Protein AF-A0A2C6ATW8-F1 (afdb_monomer)

Foldseek 3Di:
DQLVVCVVVLPLVSNVVVLVVVLVVVVVDDPVVNVVSVVCVVCSVVVNVVSVDPDDCVVVVVLVVLLVVLCVVVVHDPDVVVSVVVSCVVVVNDPDDD

InterPro domains:
  IPR002560 Transposase IS204/IS1001/IS1096/IS1165, DDE domain [PF01610] (12-87)
  IPR047951 Transposase ISL3 [PTHR33498] (2-95)

Structure (mmCIF, N/CA/C/O backbone):
data_AF-A0A2C6ATW8-F1
#
_entry.id   AF-A0A2C6ATW8-F1
#
loop_
_atom_site.group_PDB
_atom_site.id
_atom_site.type_symbol
_atom_site.label_atom_id
_atom_site.label_alt_id
_atom_site.label_comp_id
_atom_site.label_asym_id
_atom_site.label_entity_id
_atom_site.label_seq_id
_atom_site.pdbx_PDB_ins_code
_atom_site.Cartn_x
_atom_site.Cartn_y
_atom_site.Cartn_z
_atom_site.occupancy
_atom_site.B_iso_or_equiv
_atom_site.auth_seq_id
_atom_site.auth_comp_id
_atom_site.auth_asym_id
_atom_site.auth_atom_id
_atom_site.pdbx_PDB_model_num
ATOM 1 N N . GLN A 1 1 ? -4.574 -9.116 15.963 1.00 63.81 1 GLN A N 1
ATOM 2 C CA . GLN A 1 1 ? -5.008 -10.028 14.879 1.00 63.81 1 GLN A CA 1
ATOM 3 C C . G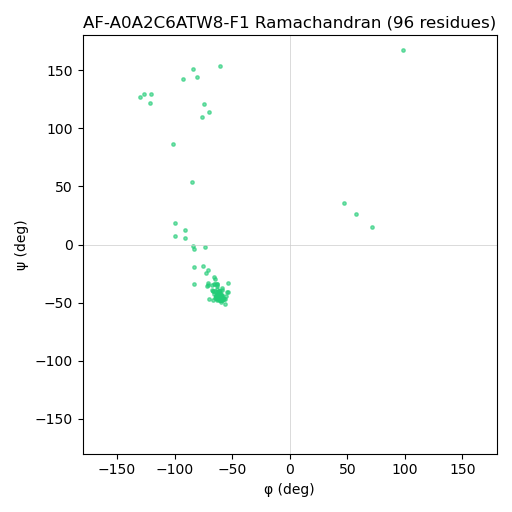LN A 1 1 ? -6.417 -9.708 14.352 1.00 63.81 1 GLN A C 1
ATOM 5 O O . GLN A 1 1 ? -6.696 -10.018 13.199 1.00 63.81 1 GLN A O 1
ATOM 10 N N . ASP A 1 2 ? -7.281 -9.018 15.110 1.00 83.88 2 ASP A N 1
ATOM 11 C CA . ASP A 1 2 ? -8.688 -8.782 14.723 1.00 83.88 2 ASP A CA 1
ATOM 12 C C . ASP A 1 2 ? -8.911 -7.917 13.475 1.00 83.88 2 ASP A C 1
ATOM 14 O O . ASP A 1 2 ? -9.851 -8.163 12.721 1.00 83.88 2 ASP A O 1
ATOM 18 N N . ILE A 1 3 ? -8.049 -6.923 13.228 1.00 86.25 3 ILE A N 1
ATOM 19 C CA . ILE A 1 3 ? -8.163 -6.052 12.045 1.00 86.25 3 ILE A CA 1
ATOM 20 C C . ILE A 1 3 ? -7.996 -6.873 10.757 1.00 86.25 3 ILE A C 1
ATOM 22 O O . ILE A 1 3 ? -8.831 -6.793 9.860 1.00 86.25 3 ILE A O 1
ATOM 26 N N . LEU A 1 4 ? -6.968 -7.724 10.689 1.00 87.62 4 LEU A N 1
ATOM 27 C CA . LEU A 1 4 ? -6.714 -8.574 9.520 1.00 87.62 4 LEU A CA 1
ATOM 28 C C . LEU A 1 4 ? -7.853 -9.571 9.282 1.00 87.62 4 LEU A C 1
ATOM 30 O O . LEU A 1 4 ? -8.278 -9.750 8.146 1.00 87.62 4 LEU A O 1
ATOM 34 N N . GLN A 1 5 ? -8.386 -10.172 10.351 1.00 91.00 5 GLN A N 1
ATOM 35 C CA . GLN A 1 5 ? -9.560 -11.048 10.272 1.00 91.00 5 GLN A CA 1
ATOM 36 C C . GLN A 1 5 ? -10.767 -10.308 9.677 1.00 91.00 5 GLN A C 1
ATOM 38 O O . GLN A 1 5 ? -11.423 -10.827 8.780 1.00 91.00 5 GLN A O 1
ATOM 43 N N . SER A 1 6 ? -11.046 -9.079 10.130 1.00 89.75 6 SER A N 1
ATOM 44 C CA . SER A 1 6 ? -12.177 -8.302 9.605 1.00 89.75 6 SER A CA 1
ATOM 45 C C . SER A 1 6 ? -12.046 -7.969 8.115 1.00 89.75 6 SER A C 1
ATOM 47 O O . SER A 1 6 ? -13.054 -7.986 7.417 1.00 89.75 6 SER A O 1
ATOM 49 N N . ILE A 1 7 ? -10.821 -7.747 7.623 1.00 89.50 7 ILE A N 1
ATOM 50 C CA . ILE A 1 7 ? -10.541 -7.521 6.198 1.00 89.50 7 ILE A CA 1
ATOM 51 C C . ILE A 1 7 ? -10.734 -8.818 5.401 1.00 89.50 7 ILE A C 1
ATOM 53 O O . ILE A 1 7 ? -11.419 -8.809 4.386 1.00 89.50 7 ILE A O 1
ATOM 57 N N . ARG A 1 8 ? -10.190 -9.948 5.879 1.00 87.69 8 ARG A N 1
ATOM 58 C CA . ARG A 1 8 ? -10.315 -11.254 5.200 1.00 87.69 8 ARG A CA 1
ATOM 59 C C . ARG A 1 8 ? -11.765 -11.700 5.018 1.00 87.69 8 ARG A C 1
ATOM 61 O O . ARG A 1 8 ? -12.089 -12.274 3.989 1.00 87.69 8 ARG A O 1
ATOM 68 N N . HIS A 1 9 ? -12.616 -11.427 6.004 1.00 90.44 9 HIS A N 1
ATOM 69 C CA . HIS A 1 9 ? -14.046 -11.764 5.971 1.00 90.44 9 HIS A CA 1
ATOM 70 C C . HIS A 1 9 ? -14.922 -10.644 5.401 1.00 90.44 9 HIS A C 1
ATOM 72 O O . HIS A 1 9 ? -16.136 -10.666 5.581 1.00 90.44 9 HIS A O 1
ATOM 78 N N . ASN A 1 10 ? -14.308 -9.632 4.782 1.00 87.75 10 ASN A N 1
ATOM 79 C CA . ASN A 1 10 ? -14.968 -8.470 4.195 1.00 87.75 10 ASN A CA 1
ATOM 80 C C . ASN A 1 10 ? -16.021 -7.802 5.111 1.00 87.75 10 ASN A C 1
ATOM 82 O O . ASN A 1 10 ? -17.060 -7.308 4.672 1.00 87.75 10 ASN A O 1
ATOM 86 N N . ASN A 1 11 ? -15.768 -7.783 6.424 1.00 92.31 11 ASN A N 1
ATOM 87 C CA . ASN A 1 11 ? -16.701 -7.263 7.418 1.00 92.31 11 ASN A CA 1
ATOM 88 C C . ASN A 1 11 ? -16.296 -5.851 7.858 1.00 92.31 11 ASN A C 1
ATOM 90 O O . ASN A 1 11 ? -15.606 -5.661 8.868 1.00 92.31 11 ASN A O 1
ATOM 94 N N . PHE A 1 12 ? -16.763 -4.854 7.104 1.00 93.12 12 PHE A N 1
ATOM 95 C CA . PHE A 1 12 ? -16.445 -3.447 7.352 1.00 93.12 12 PHE A CA 1
ATOM 96 C C . PHE A 1 12 ? -16.938 -2.948 8.720 1.00 93.12 12 PHE A C 1
ATOM 98 O O . PHE A 1 12 ? -16.199 -2.268 9.428 1.00 93.12 12 PHE A O 1
ATOM 105 N N . LYS A 1 13 ? -18.149 -3.330 9.152 1.00 93.62 13 LYS A N 1
ATOM 106 C CA . LYS A 1 13 ? -18.689 -2.926 10.468 1.00 93.62 13 LYS A CA 1
ATOM 107 C C . LYS A 1 13 ? -17.783 -3.392 11.608 1.00 93.62 13 LYS A C 1
ATOM 109 O O . LYS A 1 13 ? -17.487 -2.634 12.533 1.00 93.62 13 LYS A O 1
ATOM 114 N N . ARG A 1 14 ? -17.299 -4.637 11.533 1.00 93.62 14 ARG A N 1
ATOM 115 C CA . ARG A 1 14 ? -16.347 -5.183 12.507 1.00 93.62 14 ARG A CA 1
ATOM 116 C C . ARG A 1 14 ? -15.022 -4.425 12.461 1.00 93.62 14 ARG A C 1
ATOM 118 O O . ARG A 1 14 ? -14.516 -4.064 13.522 1.00 93.62 14 ARG A O 1
ATOM 125 N N . PHE A 1 15 ? -14.492 -4.155 11.268 1.00 94.56 15 PHE A N 1
ATOM 126 C CA . PHE A 1 15 ? -13.274 -3.360 11.088 1.00 94.56 15 PHE A CA 1
ATOM 127 C C . PHE A 1 15 ? -13.397 -1.976 11.744 1.00 94.56 15 PHE A C 1
ATOM 129 O O . PHE A 1 15 ? -12.561 -1.601 12.570 1.00 94.56 15 PHE A O 1
ATOM 136 N N . GLU A 1 16 ? -14.470 -1.243 11.439 1.00 94.50 16 GLU A N 1
ATOM 137 C CA . GLU A 1 16 ? -14.699 0.113 11.937 1.00 94.50 16 GLU A CA 1
ATOM 138 C C . GLU A 1 16 ? -14.765 0.145 13.471 1.00 94.50 16 GLU A C 1
ATOM 140 O O . GLU A 1 16 ? -14.094 0.956 14.121 1.00 94.50 16 GLU A O 1
ATOM 145 N N . ASN A 1 17 ? -15.511 -0.791 14.062 1.00 93.62 17 ASN A N 1
ATOM 146 C CA . ASN A 1 17 ? -15.639 -0.915 15.511 1.00 93.62 17 ASN A CA 1
ATOM 147 C C . ASN A 1 17 ? -14.292 -1.195 16.189 1.00 93.62 17 ASN A C 1
ATOM 149 O O . ASN A 1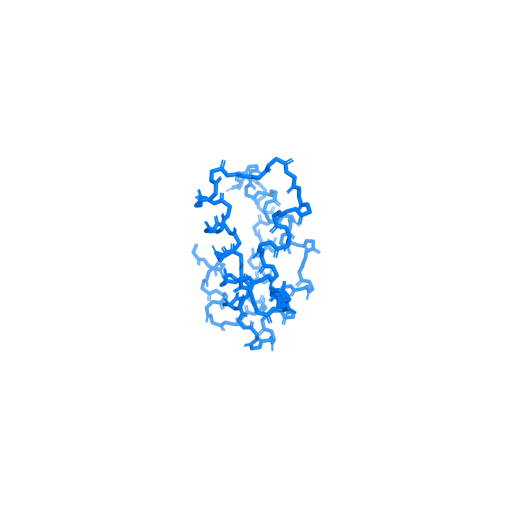 17 ? -13.986 -0.608 17.230 1.00 93.62 17 ASN A O 1
ATOM 153 N N . ILE A 1 18 ? -13.453 -2.050 15.594 1.00 92.12 18 ILE A N 1
ATOM 154 C CA . ILE A 1 18 ? -12.112 -2.341 16.115 1.00 92.12 18 ILE A CA 1
ATOM 155 C C . ILE A 1 18 ? -11.237 -1.083 16.072 1.00 92.12 18 ILE A C 1
ATOM 157 O O . ILE A 1 18 ? -10.580 -0.769 17.068 1.00 92.12 18 ILE A O 1
ATOM 161 N N . VAL A 1 19 ? -11.236 -0.335 14.964 1.00 92.50 19 VAL A N 1
ATOM 162 C CA . VAL A 1 19 ? -10.439 0.896 14.831 1.00 92.50 19 VAL A CA 1
ATOM 163 C C . VAL A 1 19 ? -10.869 1.939 15.866 1.00 92.50 19 VAL A C 1
ATOM 165 O O . VAL A 1 19 ? -10.018 2.469 16.585 1.00 92.50 19 VAL A O 1
ATOM 168 N N . LYS A 1 20 ? -12.180 2.184 16.017 1.00 91.62 20 LYS A N 1
ATOM 169 C CA . LYS A 1 20 ? -12.729 3.123 17.013 1.00 91.62 20 LYS A CA 1
ATOM 170 C C . LYS A 1 20 ? -12.368 2.710 18.447 1.00 91.62 20 LYS A C 1
ATOM 172 O O . LYS A 1 20 ? -11.890 3.540 19.221 1.00 91.62 20 LYS A O 1
ATOM 177 N N . LYS A 1 21 ? -12.510 1.423 18.784 1.00 90.88 21 LYS A N 1
ATOM 178 C CA . LYS A 1 21 ? -12.180 0.877 20.113 1.00 90.88 21 LYS A CA 1
ATOM 179 C C . LYS A 1 21 ? -10.698 1.034 20.460 1.00 90.88 21 LYS A C 1
ATOM 181 O O . LYS A 1 21 ? -10.374 1.396 21.589 1.00 90.88 21 LYS A O 1
ATOM 186 N N . ASN A 1 22 ? -9.798 0.777 19.511 1.00 89.06 22 ASN A N 1
ATOM 187 C CA . ASN A 1 22 ? -8.354 0.919 19.734 1.00 89.06 22 ASN A CA 1
ATOM 188 C C . ASN A 1 22 ? -7.923 2.389 19.855 1.00 89.06 22 ASN A C 1
ATOM 190 O O . ASN A 1 22 ? -7.043 2.700 20.648 1.00 89.06 22 ASN A O 1
ATOM 194 N N . LEU A 1 23 ? -8.581 3.304 19.138 1.00 88.06 23 LEU A N 1
ATOM 195 C CA . LEU A 1 23 ? -8.361 4.748 19.281 1.00 88.06 23 LEU A CA 1
ATOM 196 C C . LEU A 1 23 ? -8.786 5.301 20.646 1.00 88.06 23 LEU A C 1
ATOM 198 O O . LEU A 1 23 ? -8.157 6.238 21.136 1.00 88.06 23 LEU A O 1
ATOM 202 N N . ALA A 1 24 ? -9.838 4.742 21.249 1.00 86.50 24 ALA A N 1
ATOM 203 C CA . ALA A 1 24 ? -10.288 5.121 22.587 1.00 86.50 24 ALA A CA 1
ATOM 204 C C . ALA A 1 24 ? -9.318 4.643 23.685 1.00 86.50 24 ALA A C 1
ATOM 206 O O . ALA A 1 24 ? -9.089 5.348 24.663 1.00 86.50 24 ALA A O 1
ATOM 207 N N . LYS A 1 25 ? -8.684 3.477 23.504 1.00 84.06 25 LYS A N 1
ATOM 208 C CA . LYS A 1 25 ? -7.736 2.877 24.461 1.00 84.06 25 LYS A CA 1
ATOM 209 C C . LYS A 1 25 ? -6.304 3.403 24.288 1.00 84.06 25 LYS A C 1
ATOM 211 O O . LYS A 1 25 ? -5.372 2.616 24.128 1.00 84.06 25 LYS A O 1
ATOM 216 N N . LYS A 1 26 ? -6.126 4.730 24.320 1.00 71.56 26 LYS A N 1
ATOM 217 C CA . LYS A 1 26 ? -4.842 5.407 24.030 1.00 71.56 26 LYS A CA 1
ATOM 218 C C . LYS A 1 26 ? -3.655 4.895 24.859 1.00 71.56 26 LYS A C 1
ATOM 220 O O . LYS A 1 26 ? -2.551 4.849 24.335 1.00 71.56 26 LYS A O 1
ATOM 225 N N . GLU A 1 27 ? -3.880 4.486 26.105 1.00 68.44 27 GLU A N 1
ATOM 226 C CA . GLU A 1 27 ? -2.821 4.049 27.033 1.00 68.44 27 GLU A CA 1
ATOM 227 C C . GLU A 1 27 ? -2.194 2.693 26.679 1.00 68.44 27 GLU A C 1
ATOM 229 O O . GLU A 1 27 ? -1.064 2.418 27.064 1.00 68.44 27 GLU A O 1
ATOM 234 N N . LYS A 1 28 ? -2.896 1.842 25.919 1.00 78.12 28 LYS A N 1
ATOM 235 C CA . LYS A 1 28 ? -2.428 0.486 25.567 1.00 78.12 28 LYS A CA 1
ATOM 236 C C . LYS A 1 28 ? -1.825 0.395 24.164 1.00 78.12 28 LYS A C 1
ATOM 238 O O . LYS A 1 28 ? -1.572 -0.704 23.676 1.00 78.12 28 LYS A O 1
ATOM 243 N N . VAL A 1 29 ? -1.646 1.528 23.484 1.00 83.75 29 VAL A N 1
ATOM 244 C CA . VAL A 1 29 ? -1.292 1.579 22.063 1.00 83.75 29 VAL A CA 1
ATOM 245 C C . VAL A 1 29 ? -0.047 2.437 21.862 1.00 83.75 29 VAL A C 1
ATOM 247 O O . VAL A 1 29 ? 0.019 3.573 22.324 1.00 83.75 29 VAL A O 1
ATOM 250 N N . SER A 1 30 ? 0.944 1.912 21.136 1.00 89.44 30 SER A N 1
ATOM 251 C CA . SER A 1 30 ? 2.173 2.655 20.841 1.00 89.44 30 SER A CA 1
ATOM 252 C C . SER A 1 30 ? 1.885 3.937 20.046 1.00 89.44 30 SER A C 1
ATOM 254 O O . SER A 1 30 ? 0.924 4.016 19.274 1.00 89.44 30 SER A O 1
ATOM 256 N N . LYS A 1 31 ? 2.755 4.949 20.172 1.00 88.56 31 LYS A N 1
ATOM 257 C CA . LYS A 1 31 ? 2.622 6.221 19.432 1.00 88.56 31 LYS A CA 1
ATOM 258 C C . LYS A 1 31 ? 2.519 6.008 17.914 1.00 88.56 31 LYS A C 1
ATOM 260 O O . LYS A 1 31 ? 1.696 6.641 17.260 1.00 88.56 31 LYS A O 1
ATOM 265 N N . GLN A 1 32 ? 3.312 5.088 17.365 1.00 90.69 32 GLN A N 1
ATOM 266 C CA . GLN A 1 32 ? 3.311 4.741 15.937 1.00 90.69 32 GLN A CA 1
ATOM 267 C C . GLN A 1 32 ? 1.968 4.132 15.513 1.00 90.69 32 GLN A C 1
ATOM 269 O O . GLN A 1 32 ? 1.380 4.535 14.509 1.00 90.69 32 GLN A O 1
ATOM 274 N N . MET A 1 33 ? 1.435 3.212 16.319 1.00 90.06 33 MET A N 1
ATOM 275 C CA . MET A 1 33 ? 0.141 2.590 16.054 1.00 90.06 33 MET A CA 1
ATOM 276 C C . MET A 1 33 ? -1.007 3.602 16.180 1.00 90.06 33 MET A C 1
ATOM 278 O O . MET A 1 33 ? -1.944 3.561 15.386 1.00 90.06 33 MET A O 1
ATOM 282 N N . LEU A 1 34 ? -0.924 4.571 17.100 1.00 91.06 34 LEU A N 1
ATOM 283 C CA . LEU A 1 34 ? -1.891 5.672 17.173 1.00 91.06 34 LEU A CA 1
ATOM 284 C C . LEU A 1 34 ? -1.917 6.508 15.887 1.00 91.06 34 LEU A C 1
ATOM 286 O O . LEU A 1 34 ? -2.999 6.892 15.443 1.00 91.06 34 LEU A O 1
ATOM 290 N N . VAL A 1 35 ? -0.761 6.778 15.273 1.00 92.69 35 VAL A N 1
ATOM 291 C CA . VAL A 1 35 ? -0.696 7.472 13.974 1.00 92.69 35 VAL A CA 1
ATOM 292 C C . VAL A 1 35 ? -1.366 6.634 12.887 1.00 92.69 35 VAL A C 1
ATOM 294 O O . VAL A 1 35 ? -2.218 7.152 12.166 1.00 92.69 35 VAL A O 1
ATOM 297 N N . ALA A 1 36 ? -1.066 5.335 12.818 1.00 92.50 36 ALA A N 1
ATOM 298 C CA . ALA A 1 36 ? -1.708 4.430 11.866 1.00 92.50 36 ALA A CA 1
ATOM 299 C C . ALA A 1 36 ? -3.238 4.403 12.041 1.00 92.50 36 ALA A C 1
ATOM 301 O O . ALA A 1 36 ? -3.975 4.579 11.073 1.00 92.50 36 ALA A O 1
ATOM 302 N N . LEU A 1 37 ? -3.735 4.275 13.276 1.00 92.94 37 LEU A N 1
ATOM 303 C CA . LEU A 1 37 ? -5.171 4.281 13.573 1.00 92.94 37 LEU A CA 1
ATOM 304 C C . LEU A 1 37 ? -5.839 5.617 13.218 1.00 92.94 37 LEU A C 1
ATOM 306 O O . LEU A 1 37 ? -6.956 5.621 12.700 1.00 92.94 37 LEU A O 1
ATOM 310 N N . LYS A 1 38 ? -5.169 6.754 13.453 1.00 93.62 38 LYS A N 1
ATOM 311 C CA . LYS A 1 38 ? -5.657 8.074 13.018 1.00 93.62 38 LYS A CA 1
ATOM 312 C C . LYS A 1 38 ? -5.775 8.148 11.496 1.00 93.62 38 LYS A C 1
ATOM 314 O O . LYS A 1 38 ? -6.788 8.641 11.005 1.00 93.62 38 LYS A O 1
ATOM 319 N N . SER A 1 39 ? -4.796 7.625 10.760 1.00 95.56 39 SER A N 1
ATOM 320 C CA . SER A 1 39 ? -4.854 7.539 9.296 1.00 95.56 39 SER A CA 1
ATOM 321 C C . SER A 1 39 ? -6.007 6.651 8.824 1.00 95.56 39 SER A C 1
ATOM 323 O O . SER A 1 39 ? -6.764 7.063 7.948 1.00 95.56 39 SER A O 1
ATOM 325 N N . LEU A 1 40 ? -6.214 5.486 9.449 1.00 94.44 40 LEU A N 1
ATOM 326 C CA . LEU A 1 40 ? -7.358 4.615 9.148 1.00 94.44 40 LEU A CA 1
ATOM 327 C C . LEU A 1 40 ? -8.694 5.325 9.402 1.00 94.44 40 LEU A C 1
ATOM 329 O O . LEU A 1 40 ? -9.590 5.263 8.566 1.00 94.44 40 LEU A O 1
ATOM 333 N N . LYS A 1 41 ? -8.820 6.058 10.517 1.00 94.62 41 LYS A N 1
ATOM 334 C CA . LYS A 1 41 ? -10.008 6.875 10.804 1.00 94.62 41 LYS A CA 1
ATOM 335 C C . LYS A 1 41 ? -10.209 7.973 9.754 1.00 94.62 41 LYS A C 1
ATOM 337 O O . LYS A 1 41 ? -11.336 8.183 9.318 1.00 94.62 41 LYS A O 1
ATOM 342 N N . LYS A 1 42 ? -9.139 8.659 9.340 1.00 96.50 42 LYS A N 1
ATOM 343 C CA . LYS A 1 42 ? -9.192 9.732 8.333 1.00 96.50 42 LYS A CA 1
ATOM 344 C C . LYS A 1 42 ? -9.709 9.226 6.983 1.00 96.50 42 LYS A C 1
ATOM 346 O O . LYS A 1 42 ? -10.523 9.898 6.362 1.00 96.50 42 LYS A O 1
ATOM 351 N N . TYR A 1 43 ? -9.267 8.047 6.546 1.00 96.12 43 TYR A N 1
ATOM 352 C CA . TYR A 1 43 ? -9.623 7.480 5.239 1.00 96.12 43 TYR A CA 1
ATOM 353 C C . TYR A 1 43 ? -10.745 6.431 5.298 1.00 96.12 43 TY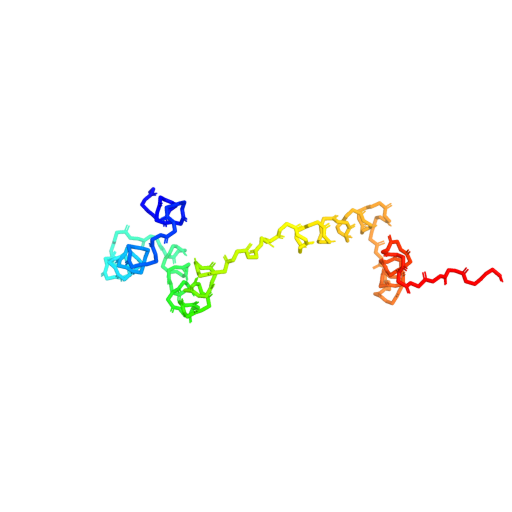R A C 1
ATOM 355 O O . TYR A 1 43 ? -10.931 5.681 4.342 1.00 96.12 43 TYR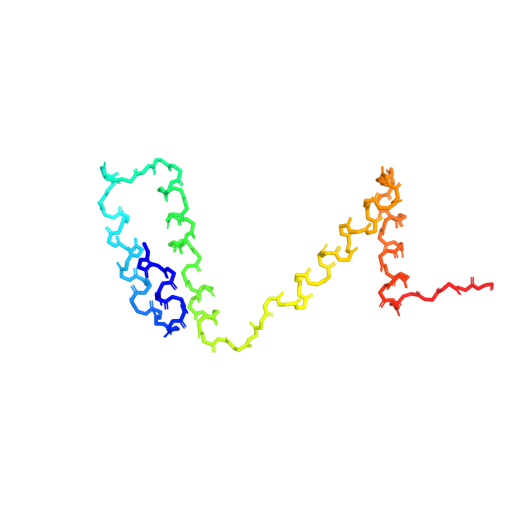 A O 1
ATOM 363 N N . MET A 1 44 ? -11.526 6.394 6.384 1.00 94.81 44 MET A N 1
ATOM 364 C CA . MET A 1 44 ? -12.532 5.353 6.636 1.00 94.81 44 MET A CA 1
ATOM 365 C C . MET A 1 44 ? -13.531 5.180 5.481 1.00 94.81 44 MET A C 1
ATOM 367 O O . MET A 1 44 ? -13.816 4.055 5.088 1.00 94.81 44 MET A O 1
ATOM 371 N N . LYS A 1 45 ? -13.992 6.283 4.876 1.00 94.25 45 LYS A N 1
ATOM 372 C CA . LYS A 1 45 ? -14.911 6.256 3.724 1.00 94.25 45 LYS A CA 1
ATOM 373 C C . LYS A 1 45 ? -14.308 5.553 2.499 1.00 94.25 45 LYS A C 1
ATOM 375 O O . LYS A 1 45 ? -14.989 4.804 1.811 1.00 94.25 45 LYS A O 1
ATOM 380 N N . HIS A 1 46 ? -13.022 5.771 2.223 1.00 93.50 46 HIS A N 1
ATOM 381 C CA . HIS A 1 46 ? -12.339 5.101 1.112 1.00 93.50 46 HIS A CA 1
ATOM 382 C C . HIS A 1 46 ? -12.112 3.620 1.409 1.00 93.50 46 HIS A C 1
ATOM 384 O O . HIS A 1 46 ? -12.228 2.788 0.514 1.00 93.50 46 HIS A O 1
ATOM 390 N N . ILE A 1 47 ? -11.829 3.293 2.671 1.00 93.06 47 ILE A N 1
ATOM 391 C CA . ILE A 1 47 ? -11.709 1.907 3.122 1.00 93.06 47 ILE A CA 1
ATOM 392 C C . ILE A 1 47 ? -13.057 1.196 2.971 1.00 93.06 47 ILE A C 1
ATOM 394 O O . ILE A 1 47 ? -13.092 0.107 2.420 1.00 93.06 47 ILE A O 1
ATOM 398 N N . GLU A 1 48 ? -14.176 1.816 3.349 1.00 94.25 48 GLU A N 1
ATOM 399 C CA . GLU A 1 48 ? -15.512 1.247 3.123 1.00 94.25 48 GLU A CA 1
ATOM 400 C C . GLU A 1 48 ? -15.755 0.908 1.646 1.00 94.25 48 GLU A C 1
ATOM 402 O O . GLU A 1 48 ? -16.238 -0.176 1.322 1.00 94.25 48 GLU A O 1
ATOM 407 N N . ASN A 1 49 ? -15.373 1.811 0.740 1.00 91.88 49 ASN A N 1
ATOM 408 C CA . ASN A 1 49 ? -15.485 1.569 -0.697 1.00 91.88 49 ASN A CA 1
ATOM 409 C C . ASN A 1 49 ? -14.614 0.394 -1.159 1.00 91.88 49 ASN A C 1
ATOM 411 O O . ASN A 1 49 ? -15.031 -0.355 -2.035 1.00 91.88 49 ASN A O 1
ATOM 415 N N . MET A 1 50 ? -13.433 0.206 -0.564 1.00 91.44 50 MET A N 1
ATOM 416 C CA . MET A 1 50 ? -12.571 -0.944 -0.845 1.00 91.44 50 MET A CA 1
ATOM 417 C C . MET A 1 50 ? -13.222 -2.263 -0.410 1.00 91.44 50 MET A C 1
ATOM 419 O O . MET A 1 50 ? -13.185 -3.213 -1.177 1.00 91.44 50 MET A O 1
ATOM 423 N N . PHE A 1 51 ? -13.906 -2.301 0.739 1.00 90.00 51 PHE A N 1
ATOM 424 C CA . PHE A 1 51 ? -14.670 -3.483 1.173 1.00 90.00 51 PHE A CA 1
ATOM 425 C C . PHE A 1 51 ? -15.855 -3.804 0.237 1.00 90.00 51 PHE A C 1
ATOM 427 O O . PHE A 1 51 ? -16.248 -4.957 0.085 1.00 90.00 51 PHE A O 1
ATOM 434 N N . LYS A 1 52 ? -16.441 -2.797 -0.419 1.00 89.81 52 LYS A N 1
ATOM 435 C CA . LYS A 1 52 ? -17.536 -2.995 -1.390 1.00 89.81 52 LYS A CA 1
ATOM 436 C C . LYS A 1 52 ? -17.048 -3.360 -2.793 1.00 89.81 52 LYS A C 1
ATOM 438 O O . LYS A 1 52 ? -17.836 -3.833 -3.605 1.00 89.81 52 LYS A O 1
ATOM 443 N N . SER A 1 53 ? -15.786 -3.081 -3.099 1.00 87.31 53 SER A N 1
ATOM 444 C CA . SER A 1 53 ? -15.226 -3.227 -4.437 1.00 87.31 53 SER A CA 1
ATOM 445 C C . SER A 1 53 ? -14.577 -4.595 -4.626 1.00 87.31 53 SER A C 1
ATOM 447 O O . SER A 1 53 ? -13.876 -5.086 -3.748 1.00 87.31 53 SER A O 1
ATOM 449 N N . ASN A 1 54 ? -14.732 -5.165 -5.820 1.00 82.75 54 ASN A N 1
ATOM 450 C CA . ASN A 1 54 ? -14.014 -6.373 -6.240 1.00 82.75 54 ASN A CA 1
ATOM 451 C C . ASN A 1 54 ? -12.689 -6.051 -6.960 1.00 82.75 54 ASN A C 1
ATOM 453 O O . ASN A 1 54 ? -12.036 -6.944 -7.501 1.00 82.75 54 ASN A O 1
ATOM 457 N N . ILE A 1 55 ? -12.291 -4.775 -7.013 1.00 84.69 55 ILE A N 1
ATOM 458 C CA . ILE A 1 55 ? -11.061 -4.353 -7.686 1.00 84.69 55 ILE A CA 1
ATOM 459 C C . ILE A 1 55 ? -9.858 -4.744 -6.828 1.00 84.69 55 ILE A C 1
ATOM 461 O O . ILE A 1 55 ? -9.706 -4.298 -5.692 1.00 84.69 55 ILE A O 1
ATOM 465 N N . THR A 1 56 ? -8.969 -5.550 -7.403 1.00 86.06 56 THR A N 1
ATOM 466 C CA . THR A 1 56 ? -7.713 -5.937 -6.755 1.00 86.06 56 THR A CA 1
ATOM 467 C C . THR A 1 56 ? -6.624 -4.884 -6.977 1.00 86.06 56 THR A C 1
ATOM 469 O O . THR A 1 56 ? -6.560 -4.235 -8.022 1.00 86.06 56 THR A O 1
ATOM 472 N N . ASN A 1 57 ? -5.691 -4.769 -6.029 1.00 90.00 57 ASN A N 1
ATOM 473 C CA . ASN A 1 57 ? -4.492 -3.941 -6.202 1.00 90.00 57 ASN A CA 1
ATOM 474 C C . ASN A 1 57 ? -3.454 -4.567 -7.152 1.00 90.00 57 ASN A C 1
ATOM 476 O O . ASN A 1 57 ? -2.435 -3.935 -7.425 1.00 90.00 57 ASN A O 1
ATOM 480 N N . GLY A 1 58 ? -3.698 -5.774 -7.680 1.00 92.62 58 GLY A N 1
ATOM 481 C CA . GLY A 1 58 ? -2.707 -6.547 -8.433 1.00 92.62 58 GLY A CA 1
ATOM 482 C C . GLY A 1 58 ? -2.168 -5.822 -9.667 1.00 92.62 58 GLY A C 1
ATOM 483 O O . GLY A 1 58 ? -0.965 -5.841 -9.914 1.00 92.62 58 GLY A O 1
ATOM 484 N N . LEU A 1 59 ? -3.025 -5.105 -10.402 1.00 91.69 59 LEU A N 1
ATOM 485 C CA . LEU A 1 59 ? -2.598 -4.308 -11.560 1.00 91.69 59 LEU A CA 1
ATOM 486 C C . LEU A 1 59 ? -1.663 -3.159 -11.152 1.00 91.69 59 LEU A C 1
ATOM 488 O O . LEU A 1 59 ? -0.607 -2.966 -11.755 1.00 91.69 59 LEU A O 1
ATOM 492 N N . ILE A 1 60 ? -2.022 -2.420 -10.099 1.00 93.50 60 ILE A N 1
ATOM 493 C CA . ILE A 1 60 ? -1.234 -1.286 -9.592 1.00 93.50 60 ILE A CA 1
ATOM 494 C C . ILE A 1 60 ? 0.106 -1.778 -9.031 1.00 93.50 60 ILE A C 1
ATOM 496 O O . ILE A 1 60 ? 1.154 -1.183 -9.287 1.00 93.50 60 ILE A O 1
ATOM 500 N N . GLU A 1 61 ? 0.094 -2.881 -8.286 1.00 95.31 61 GLU A N 1
ATOM 501 C CA . GLU A 1 61 ? 1.296 -3.516 -7.746 1.00 95.31 61 GLU A CA 1
ATOM 502 C C . GLU A 1 61 ? 2.209 -4.038 -8.859 1.00 95.31 61 GLU A C 1
ATOM 504 O O . GLU A 1 61 ? 3.416 -3.790 -8.820 1.00 95.31 61 GLU A O 1
ATOM 509 N N . GLY A 1 62 ? 1.642 -4.678 -9.885 1.00 95.06 62 GLY A N 1
ATOM 510 C CA . GLY A 1 62 ? 2.368 -5.139 -11.066 1.00 95.06 62 GLY A CA 1
ATOM 511 C C . GLY A 1 62 ? 3.072 -3.995 -11.796 1.00 95.06 62 GLY A C 1
ATOM 512 O O . GLY A 1 62 ? 4.278 -4.070 -12.051 1.00 95.06 62 GLY A O 1
ATOM 513 N N . LEU A 1 63 ? 2.358 -2.893 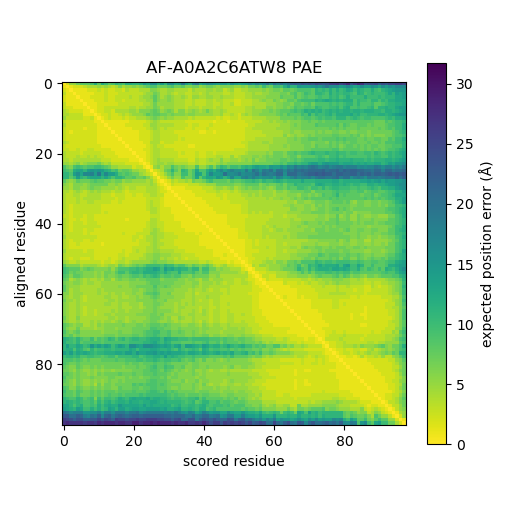-12.047 1.00 94.75 63 LEU A N 1
ATOM 514 C CA . LEU A 1 63 ? 2.928 -1.685 -12.651 1.00 94.75 63 LEU A CA 1
ATOM 515 C C . LEU A 1 63 ? 4.049 -1.090 -11.788 1.00 94.75 63 LEU A C 1
ATOM 517 O O . LEU A 1 63 ? 5.144 -0.821 -12.287 1.00 94.75 63 LEU A O 1
ATOM 521 N N . ASN A 1 64 ? 3.824 -0.947 -10.481 1.00 96.31 64 ASN A N 1
ATOM 522 C CA . ASN A 1 64 ? 4.833 -0.431 -9.557 1.00 96.31 64 ASN A CA 1
ATOM 523 C C . ASN A 1 64 ? 6.086 -1.316 -9.513 1.00 96.31 64 ASN A C 1
ATOM 525 O O . ASN A 1 64 ? 7.206 -0.803 -9.486 1.00 96.31 64 ASN A O 1
ATOM 529 N N . ASN A 1 65 ? 5.924 -2.639 -9.531 1.00 96.44 65 ASN A N 1
ATOM 530 C CA . ASN A 1 65 ? 7.039 -3.582 -9.5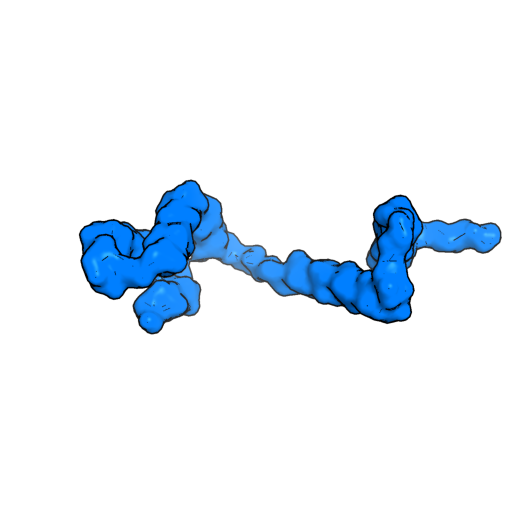54 1.00 96.44 65 ASN A CA 1
ATOM 531 C C . ASN A 1 65 ? 7.821 -3.502 -10.866 1.00 96.44 65 ASN A C 1
ATOM 533 O O . ASN A 1 65 ? 9.055 -3.486 -10.834 1.00 96.44 65 ASN A O 1
ATOM 537 N N . LYS A 1 66 ? 7.132 -3.356 -12.005 1.00 94.88 66 LYS A N 1
ATOM 538 C CA . LYS A 1 66 ? 7.774 -3.132 -13.304 1.00 94.88 66 LYS A CA 1
ATOM 539 C C . LYS A 1 66 ? 8.605 -1.849 -13.295 1.00 94.88 66 LYS A C 1
ATOM 541 O O . LYS A 1 66 ? 9.786 -1.893 -13.621 1.00 94.88 66 LYS A O 1
ATOM 546 N N . ILE A 1 67 ? 8.036 -0.733 -12.839 1.00 95.62 67 ILE A N 1
ATOM 547 C CA . ILE A 1 67 ? 8.733 0.560 -12.729 1.00 95.62 67 ILE A CA 1
ATOM 548 C C . ILE A 1 67 ? 9.967 0.451 -11.819 1.00 95.62 67 ILE A C 1
ATOM 550 O O . ILE A 1 67 ? 11.050 0.925 -12.173 1.00 95.62 67 ILE A O 1
ATOM 554 N N . LYS A 1 68 ? 9.839 -0.214 -10.662 1.00 95.38 68 LYS A N 1
ATOM 555 C CA . LYS A 1 68 ? 10.966 -0.456 -9.743 1.00 95.38 68 LYS A CA 1
ATOM 556 C C . LYS A 1 68 ? 12.057 -1.314 -10.386 1.00 95.38 68 LYS A C 1
ATOM 558 O O . LYS A 1 68 ? 13.234 -1.014 -10.203 1.00 95.38 68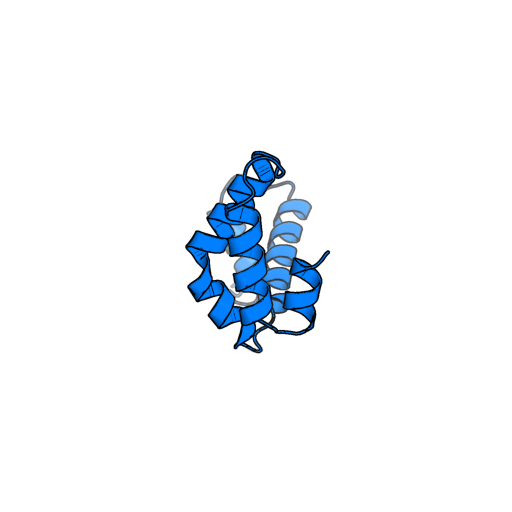 LYS A O 1
ATOM 563 N N . SER A 1 69 ? 11.686 -2.346 -11.145 1.00 95.88 69 SER A N 1
ATOM 564 C CA . SER A 1 69 ? 12.631 -3.180 -11.895 1.00 95.88 69 SER A CA 1
ATOM 565 C C . SER A 1 69 ? 13.384 -2.362 -12.945 1.00 95.88 69 SER A C 1
ATOM 567 O O . SER A 1 69 ? 14.609 -2.413 -12.965 1.00 95.88 69 SER A O 1
ATOM 569 N N . ILE A 1 70 ? 12.688 -1.527 -13.724 1.00 94.25 70 ILE A N 1
ATOM 570 C CA . ILE A 1 70 ? 13.303 -0.631 -14.720 1.00 94.25 70 ILE A CA 1
ATOM 571 C C . ILE A 1 70 ? 14.325 0.298 -14.068 1.00 94.25 70 ILE A C 1
ATOM 573 O O . ILE A 1 70 ? 15.443 0.439 -14.563 1.00 94.25 70 ILE A O 1
ATOM 577 N N . LYS A 1 71 ? 13.955 0.920 -12.942 1.00 94.56 71 LYS A N 1
ATOM 578 C CA . LYS A 1 71 ? 14.855 1.810 -12.200 1.00 94.56 71 LYS A CA 1
ATOM 579 C C . LYS A 1 71 ? 16.094 1.065 -11.695 1.00 94.56 71 LYS A C 1
ATOM 581 O O . LYS A 1 71 ? 17.191 1.605 -11.785 1.00 94.56 71 LYS A O 1
ATOM 586 N N . ARG A 1 72 ? 15.919 -0.156 -11.174 1.00 95.00 72 ARG A N 1
ATOM 587 C CA . ARG A 1 72 ? 17.006 -0.982 -10.625 1.00 95.00 72 ARG A CA 1
ATOM 588 C C . ARG A 1 72 ? 17.987 -1.430 -11.706 1.00 95.00 72 ARG A C 1
ATOM 590 O O . ARG A 1 72 ? 19.183 -1.275 -11.512 1.00 95.00 72 ARG A O 1
ATOM 597 N N . THR A 1 73 ? 17.495 -1.938 -12.836 1.00 93.44 73 THR A N 1
ATOM 598 C CA . THR A 1 73 ? 18.344 -2.420 -13.940 1.00 93.44 73 THR A CA 1
ATOM 599 C C . THR A 1 73 ? 19.150 -1.297 -14.594 1.00 93.44 73 THR A C 1
ATOM 601 O O . THR A 1 73 ? 20.237 -1.543 -15.095 1.00 93.44 73 THR A O 1
ATOM 604 N N . ALA A 1 74 ? 18.648 -0.062 -14.565 1.00 91.56 74 ALA A N 1
ATOM 605 C CA . ALA A 1 74 ? 19.372 1.102 -15.070 1.00 91.56 74 ALA A CA 1
ATOM 606 C C . ALA A 1 74 ? 20.352 1.722 -14.056 1.00 91.56 74 ALA A C 1
ATOM 608 O O . ALA A 1 74 ? 20.987 2.716 -14.381 1.00 91.56 74 ALA A O 1
ATOM 609 N N . PHE A 1 75 ? 20.444 1.183 -12.831 1.00 91.50 75 PHE A N 1
ATOM 610 C CA . PHE A 1 75 ? 21.193 1.782 -11.714 1.00 91.50 75 PHE A CA 1
ATOM 611 C C . PHE A 1 75 ? 20.739 3.210 -11.357 1.00 91.50 75 PHE A C 1
ATOM 613 O O . PHE A 1 75 ? 21.479 3.998 -10.775 1.00 91.50 75 PHE A O 1
ATOM 620 N N . GLY A 1 76 ? 19.475 3.529 -11.650 1.00 88.75 76 GLY A N 1
ATOM 621 C CA . GLY A 1 76 ? 18.914 4.869 -11.520 1.00 88.75 76 GLY A CA 1
ATOM 622 C C . GLY A 1 76 ? 18.882 5.643 -12.839 1.00 88.75 76 GLY A C 1
ATOM 623 O O . GLY A 1 76 ? 19.437 5.242 -13.851 1.00 88.75 76 GLY A O 1
ATOM 624 N N . TYR A 1 77 ? 18.158 6.758 -12.835 1.00 91.94 77 TYR A N 1
ATOM 625 C CA . TYR A 1 77 ? 18.082 7.677 -13.968 1.00 91.94 77 TYR A CA 1
ATOM 626 C C . TYR A 1 77 ? 18.357 9.080 -13.449 1.00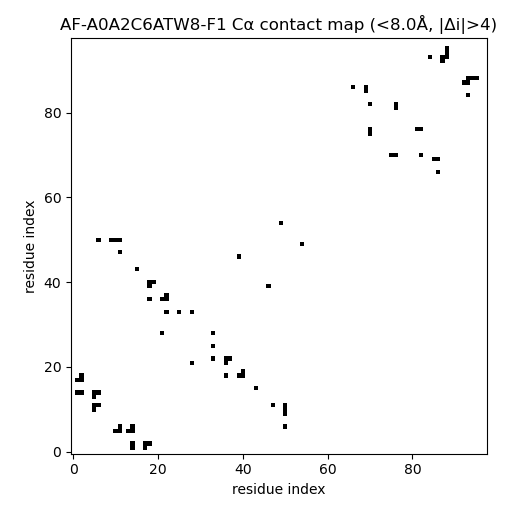 91.94 77 TYR A C 1
ATOM 628 O O . TYR A 1 77 ? 17.669 9.531 -12.535 1.00 91.94 77 TYR A O 1
ATOM 636 N N . SER A 1 78 ? 19.305 9.782 -14.063 1.00 91.25 78 SER A N 1
ATOM 637 C CA . SER A 1 78 ? 19.594 11.184 -13.731 1.00 91.25 78 SER A CA 1
ATOM 638 C C . SER A 1 78 ? 18.502 12.134 -14.231 1.00 91.25 78 SER A C 1
ATOM 640 O O . SER A 1 78 ? 18.314 13.212 -13.682 1.00 91.25 78 SER A O 1
ATOM 642 N N . ASN A 1 79 ? 17.755 11.730 -15.267 1.00 93.94 79 ASN A N 1
ATOM 643 C CA . ASN A 1 79 ? 16.685 12.519 -15.871 1.00 93.94 79 ASN A CA 1
ATOM 644 C C . ASN A 1 79 ? 15.345 11.766 -15.814 1.00 93.94 79 ASN A C 1
ATOM 646 O O . ASN A 1 79 ? 15.198 10.677 -16.380 1.00 93.94 79 ASN A O 1
ATOM 650 N N . PHE A 1 80 ? 14.343 12.377 -15.176 1.00 94.00 80 PHE A N 1
ATOM 651 C CA . PHE A 1 80 ? 13.000 11.805 -15.056 1.00 94.00 80 PHE A CA 1
ATOM 652 C C . PHE A 1 80 ? 12.291 11.626 -16.407 1.00 94.00 80 PHE A C 1
ATOM 654 O O . PHE A 1 80 ? 11.569 10.650 -16.588 1.00 94.00 80 PHE A O 1
ATOM 661 N N . SER A 1 81 ? 12.521 12.514 -17.377 1.00 95.12 81 SER A N 1
ATOM 662 C CA . SER A 1 81 ? 11.970 12.392 -18.732 1.00 95.12 81 SER A CA 1
ATOM 663 C C . SER A 1 81 ? 12.446 11.105 -19.409 1.00 95.12 81 SER A C 1
ATOM 665 O O . SER A 1 81 ? 11.639 10.366 -19.971 1.00 95.12 81 SER A O 1
ATOM 667 N N . ASN A 1 82 ? 13.731 10.764 -19.267 1.00 93.56 82 ASN A N 1
ATOM 668 C CA . ASN A 1 82 ? 14.283 9.517 -19.805 1.00 93.56 82 ASN A CA 1
ATOM 669 C C . ASN A 1 82 ? 13.721 8.290 -19.079 1.00 93.56 82 ASN A C 1
ATOM 671 O O . ASN A 1 82 ? 13.368 7.302 -19.723 1.00 93.56 82 ASN A O 1
ATOM 675 N N . PHE A 1 83 ? 13.553 8.373 -17.756 1.00 95.25 83 PHE A N 1
ATOM 676 C CA . PHE A 1 83 ? 12.905 7.313 -16.986 1.00 95.25 83 PHE A CA 1
ATOM 677 C C . PHE A 1 83 ? 11.455 7.089 -17.435 1.00 95.25 83 PHE A C 1
ATOM 679 O O . PHE A 1 83 ? 11.057 5.958 -17.710 1.00 95.25 83 PHE A O 1
ATOM 686 N N . LYS A 1 84 ? 10.682 8.171 -17.584 1.00 94.81 84 LYS A N 1
ATOM 687 C CA . LYS A 1 84 ? 9.298 8.135 -18.065 1.00 94.81 84 LYS A CA 1
ATOM 688 C C . LYS A 1 84 ? 9.218 7.536 -19.468 1.00 94.81 84 LYS A C 1
ATOM 690 O O . LYS A 1 84 ? 8.421 6.628 -19.678 1.00 94.81 84 LYS A O 1
ATOM 695 N N . LYS A 1 85 ? 10.065 7.979 -20.404 1.00 94.00 85 LYS A N 1
ATOM 696 C CA . LYS A 1 85 ? 10.135 7.412 -21.762 1.00 94.00 85 LYS A CA 1
ATOM 697 C C . LYS A 1 85 ? 10.401 5.908 -21.724 1.00 94.00 85 LYS A C 1
ATOM 699 O O . LYS A 1 85 ? 9.669 5.156 -22.358 1.00 94.00 85 LYS A O 1
ATOM 704 N N . ARG A 1 86 ? 11.374 5.452 -20.924 1.00 93.88 86 ARG A N 1
ATOM 705 C CA . ARG A 1 86 ? 11.664 4.017 -20.781 1.00 93.88 86 ARG A CA 1
ATOM 706 C C . ARG A 1 86 ? 10.464 3.232 -20.253 1.00 93.88 86 ARG A C 1
ATOM 708 O O . ARG A 1 86 ? 10.176 2.165 -20.787 1.00 93.88 86 ARG A O 1
ATOM 715 N N . ILE A 1 87 ? 9.774 3.744 -19.230 1.00 95.25 87 ILE A N 1
ATOM 716 C CA . ILE A 1 87 ? 8.565 3.107 -18.683 1.00 95.25 87 ILE A CA 1
ATOM 717 C C . ILE A 1 87 ? 7.496 2.978 -19.769 1.00 95.25 87 ILE A C 1
ATOM 719 O O . ILE A 1 87 ? 6.940 1.898 -19.934 1.00 95.25 87 ILE A O 1
ATOM 723 N N . LEU A 1 88 ? 7.229 4.051 -20.517 1.00 94.81 88 LEU A N 1
ATOM 724 C CA . LEU A 1 88 ? 6.184 4.073 -21.543 1.00 94.81 88 LEU A CA 1
ATOM 725 C C . LEU A 1 88 ? 6.500 3.145 -22.720 1.00 94.81 88 LEU A C 1
ATOM 727 O O . LEU A 1 88 ? 5.610 2.430 -23.172 1.00 94.81 88 LEU A O 1
ATOM 731 N N . ILE A 1 89 ? 7.761 3.098 -23.160 1.00 93.94 89 ILE A N 1
ATOM 732 C CA . ILE A 1 89 ? 8.227 2.144 -24.177 1.00 93.94 89 ILE A CA 1
ATOM 733 C C . ILE A 1 89 ? 8.024 0.710 -23.683 1.00 93.94 89 ILE A C 1
ATOM 735 O O . ILE A 1 89 ? 7.465 -0.127 -24.381 1.00 93.94 89 ILE A O 1
ATOM 739 N N . GLN A 1 90 ? 8.433 0.415 -22.449 1.00 91.62 90 GLN A N 1
ATOM 740 C CA . GLN A 1 90 ? 8.360 -0.945 -21.922 1.00 91.62 90 GLN A CA 1
ATOM 741 C C . GLN A 1 90 ? 6.940 -1.384 -21.532 1.00 91.62 90 GLN A C 1
ATOM 743 O O . GLN A 1 90 ? 6.685 -2.580 -21.408 1.00 91.62 90 GLN A O 1
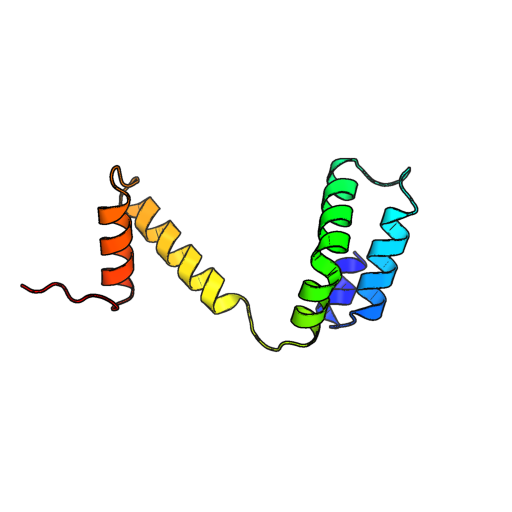ATOM 748 N N . ALA A 1 91 ? 6.031 -0.429 -21.341 1.00 90.56 91 ALA A N 1
ATOM 749 C CA . ALA A 1 91 ? 4.598 -0.660 -21.211 1.00 90.56 91 ALA A CA 1
ATOM 750 C C . ALA A 1 91 ? 3.887 -0.783 -22.573 1.00 90.56 91 ALA A C 1
ATOM 752 O O . ALA A 1 91 ? 2.686 -1.027 -22.591 1.00 90.56 91 ALA A O 1
ATOM 753 N N . GLY A 1 92 ? 4.595 -0.597 -23.696 1.00 90.25 92 GLY A N 1
ATOM 754 C CA . GLY A 1 92 ? 4.017 -0.650 -25.043 1.00 90.25 92 GLY A CA 1
ATOM 755 C C . GLY A 1 92 ? 3.125 0.545 -25.393 1.00 90.25 92 GLY A C 1
ATOM 756 O O . GLY A 1 92 ? 2.362 0.472 -26.347 1.00 90.25 92 GLY A O 1
ATOM 757 N N . ILE A 1 93 ? 3.196 1.638 -24.626 1.00 91.19 93 ILE A N 1
ATOM 758 C CA . ILE A 1 93 ? 2.366 2.838 -24.827 1.00 91.19 93 ILE A CA 1
ATOM 759 C C . ILE A 1 93 ? 2.970 3.745 -25.905 1.00 91.19 93 ILE A C 1
ATOM 761 O O . ILE A 1 93 ? 2.245 4.418 -26.631 1.00 91.19 93 ILE A O 1
ATOM 765 N N . ILE A 1 94 ? 4.302 3.784 -25.994 1.00 90.69 94 ILE A N 1
ATOM 766 C CA . ILE A 1 94 ? 5.038 4.542 -27.010 1.00 90.69 94 ILE A CA 1
ATOM 767 C C . ILE A 1 94 ? 5.885 3.561 -27.815 1.00 90.69 94 ILE A C 1
ATOM 769 O O . ILE A 1 94 ? 6.647 2.784 -27.240 1.00 90.69 94 ILE A O 1
ATOM 773 N N . SER A 1 95 ? 5.783 3.626 -29.139 1.00 82.88 95 SER A N 1
ATOM 774 C CA . SER A 1 95 ? 6.665 2.912 -30.058 1.00 82.88 95 SER A CA 1
ATOM 775 C C . SER A 1 95 ? 7.988 3.656 -30.230 1.00 82.88 95 SER A C 1
ATOM 777 O O . SER A 1 95 ? 8.026 4.886 -30.270 1.00 82.88 95 SER A O 1
ATOM 779 N N . ILE A 1 96 ? 9.081 2.910 -30.372 1.00 81.38 96 ILE A N 1
ATOM 780 C CA . ILE A 1 96 ? 10.335 3.478 -30.866 1.00 81.38 96 ILE A CA 1
ATOM 781 C C . ILE A 1 96 ? 10.148 3.645 -32.375 1.00 81.38 96 ILE A C 1
ATOM 783 O O . ILE A 1 96 ? 10.043 2.649 -33.085 1.00 81.38 96 ILE A O 1
ATOM 787 N N . SER A 1 97 ? 10.038 4.884 -32.855 1.00 68.19 97 SER A N 1
ATOM 788 C CA . SER A 1 97 ? 10.196 5.161 -34.283 1.00 68.19 97 SER A CA 1
ATOM 789 C C . SER A 1 97 ? 11.672 4.958 -34.619 1.00 68.19 97 SER A C 1
ATOM 791 O O . SER A 1 97 ? 12.515 5.658 -34.049 1.00 68.19 97 SER A O 1
ATOM 793 N N . ALA A 1 98 ? 11.962 3.954 -35.443 1.00 52.38 98 ALA A N 1
ATOM 794 C CA . ALA A 1 98 ? 13.288 3.722 -36.007 1.00 52.38 98 ALA A CA 1
ATOM 795 C C . ALA A 1 98 ? 13.584 4.736 -37.116 1.00 52.38 98 ALA A C 1
ATOM 797 O O . ALA A 1 98 ? 12.618 5.116 -37.819 1.00 52.38 98 ALA A O 1
#

Solvent-accessible surface area (backbone atoms only — not comparable to full-atom values): 5862 Å² total; per-residue (Å²): 114,66,62,61,52,21,60,76,69,58,33,57,72,57,34,52,52,52,50,55,53,54,64,70,44,57,91,83,49,56,73,69,54,50,53,51,49,50,51,49,63,73,45,40,72,62,50,51,51,52,62,75,46,88,79,70,63,61,65,61,51,50,51,52,50,50,53,53,48,55,40,58,78,58,77,51,66,98,44,67,69,61,48,51,51,51,51,34,41,77,69,67,76,41,80,85,82,128

Sequence (98 aa):
QDILQSIRHNNFKRFENIVKKNLAKKEKVSKQMLVALKSLKKYMKHIENMFKSNITNGLIEGLNNKIKSIKRTAFGYSNFSNFKKRILIQAGIISISA

Radius of gyration: 20.09 Å; Cα contacts (8 Å, |Δi|>4): 44; chains: 1; bounding box: 40×24×63 Å

Secondary structure (DSSP, 8-state):
-HHHHHHHTT-HHHHHHHHHHHHH-GGGS-HHHHHHHHHHHHTHHHHHHHHH----THHHHHHHHHHHHHHHHTT--S-HHHHHHHHHHHTTSS----

pLDDT: mean 90.2, std 7.07, range [52.38, 96.5]

Mean predicted aligned error: 6.13 Å

Organism: Fusobacterium nucleatum subsp. polymorphum (NCBI:txid76857)